Protein AF-A0A3D5VI30-F1 (afdb_monomer_lite)

Structure (mmCIF, N/CA/C/O backbone):
data_AF-A0A3D5VI30-F1
#
_entry.id   AF-A0A3D5VI30-F1
#
loop_
_atom_site.group_PDB
_atom_site.id
_atom_site.type_symbol
_atom_site.label_atom_id
_atom_site.label_alt_id
_atom_site.label_comp_id
_atom_site.label_asym_id
_atom_site.label_entity_id
_atom_site.label_seq_id
_atom_site.pdbx_PDB_ins_code
_atom_site.Cartn_x
_atom_site.Cartn_y
_atom_site.Cartn_z
_atom_site.occupancy
_atom_site.B_iso_or_equiv
_atom_site.auth_seq_id
_atom_site.auth_comp_id
_atom_site.auth_asym_id
_atom_site.auth_atom_id
_atom_site.pdbx_PDB_model_num
ATOM 1 N N . ASN A 1 1 ? -4.794 8.345 3.708 1.00 91.31 1 ASN A N 1
ATOM 2 C CA . ASN A 1 1 ? -3.433 7.843 3.972 1.00 91.31 1 ASN A CA 1
ATOM 3 C C . ASN A 1 1 ? -3.280 6.535 3.198 1.00 91.31 1 ASN A C 1
ATOM 5 O O . ASN A 1 1 ? -4.004 5.607 3.540 1.00 91.31 1 ASN A O 1
ATOM 9 N N . PRO A 1 2 ? -2.438 6.473 2.149 1.00 95.38 2 PRO A N 1
ATOM 10 C CA . PRO A 1 2 ? -2.258 5.278 1.310 1.00 95.38 2 PRO A CA 1
ATOM 11 C C . PRO A 1 2 ? -1.790 4.041 2.079 1.00 95.38 2 PRO A C 1
ATOM 13 O O . PRO A 1 2 ? -2.103 2.923 1.689 1.00 95.38 2 PRO A O 1
ATOM 16 N N . TRP A 1 3 ? -1.124 4.238 3.217 1.00 97.00 3 TRP A N 1
ATOM 17 C CA . TRP A 1 3 ? -0.684 3.157 4.095 1.00 97.00 3 TRP A CA 1
ATOM 18 C C . TRP A 1 3 ? -1.828 2.418 4.792 1.00 97.00 3 TRP A C 1
ATOM 20 O O . TRP A 1 3 ? -1.605 1.332 5.296 1.00 97.00 3 TRP A O 1
ATOM 30 N N . VAL A 1 4 ? -3.053 2.949 4.832 1.00 96.94 4 VAL A N 1
ATOM 31 C CA . VAL A 1 4 ? -4.172 2.288 5.525 1.00 96.94 4 VAL A CA 1
ATOM 32 C C . VAL A 1 4 ? -4.916 1.371 4.560 1.00 96.94 4 VAL A C 1
ATOM 34 O O . VAL A 1 4 ? -5.597 1.859 3.654 1.00 96.94 4 VAL A O 1
ATOM 37 N N . LEU A 1 5 ? -4.806 0.057 4.761 1.00 96.25 5 LEU A N 1
ATOM 38 C CA . LEU A 1 5 ? -5.566 -0.951 4.022 1.00 96.25 5 LEU A CA 1
ATOM 39 C C . LEU A 1 5 ? -7.024 -0.976 4.491 1.00 96.25 5 LEU A C 1
ATOM 41 O O . LEU A 1 5 ? -7.936 -0.819 3.682 1.00 96.25 5 LEU A O 1
ATOM 45 N N . GLU A 1 6 ? -7.235 -1.096 5.804 1.00 96.56 6 GLU A N 1
ATOM 46 C CA . GLU A 1 6 ? -8.563 -1.098 6.415 1.00 96.56 6 GLU A CA 1
ATOM 47 C C . GLU A 1 6 ? -8.579 -0.253 7.694 1.00 96.56 6 GLU A C 1
ATOM 49 O O . GLU A 1 6 ? -7.659 -0.295 8.510 1.00 96.56 6 GLU A O 1
ATOM 54 N N . ALA A 1 7 ? -9.657 0.505 7.896 1.00 96.94 7 ALA A N 1
ATOM 55 C CA . ALA A 1 7 ? -9.924 1.211 9.141 1.00 96.94 7 ALA A CA 1
ATOM 56 C C . ALA A 1 7 ? -11.304 0.831 9.678 1.00 96.94 7 ALA A C 1
ATOM 58 O O . ALA A 1 7 ? -12.327 1.096 9.045 1.00 96.94 7 ALA A O 1
ATOM 59 N N . ARG A 1 8 ? -11.350 0.263 10.885 1.00 97.69 8 ARG A N 1
ATOM 60 C CA . ARG A 1 8 ? -12.598 -0.041 11.595 1.00 97.69 8 ARG A CA 1
ATOM 61 C C . ARG A 1 8 ? -12.776 0.933 12.745 1.00 97.69 8 ARG A C 1
ATOM 63 O O . ARG A 1 8 ? -11.993 0.938 13.694 1.00 97.69 8 ARG A O 1
ATOM 70 N N . ILE A 1 9 ? -13.832 1.736 12.675 1.00 97.00 9 ILE A N 1
ATOM 71 C CA . ILE A 1 9 ? -14.149 2.755 13.677 1.00 97.00 9 ILE A CA 1
ATOM 72 C C . ILE A 1 9 ? -15.439 2.354 14.384 1.00 97.00 9 ILE A C 1
ATOM 74 O O . ILE A 1 9 ? -16.472 2.160 13.746 1.00 97.00 9 ILE A O 1
ATOM 78 N N . ARG A 1 10 ? -15.397 2.246 15.715 1.00 97.25 10 ARG A N 1
ATOM 79 C CA . ARG A 1 10 ? -16.586 1.965 16.531 1.00 97.25 10 ARG A CA 1
ATOM 80 C C . ARG A 1 10 ? -16.650 2.860 17.757 1.00 97.25 10 ARG A C 1
ATOM 82 O O . ARG A 1 10 ? -15.644 3.116 18.415 1.00 97.25 10 ARG A O 1
ATOM 89 N N . ARG A 1 11 ? -17.857 3.294 18.110 1.00 96.88 11 ARG A N 1
ATOM 90 C CA . ARG A 1 11 ? -18.103 4.017 19.360 1.00 96.88 11 ARG A CA 1
ATOM 91 C C . ARG A 1 11 ? -18.236 3.022 20.513 1.00 96.88 11 ARG A C 1
ATOM 93 O O . ARG A 1 11 ? -18.946 2.027 20.398 1.00 96.88 11 ARG A O 1
ATOM 100 N N . LYS A 1 12 ? -17.590 3.313 21.638 1.00 96.88 12 LYS A N 1
ATOM 101 C CA . LYS A 1 12 ? -17.780 2.624 22.917 1.00 96.88 12 LYS A CA 1
ATOM 102 C C . LYS A 1 12 ? -18.311 3.628 23.932 1.00 96.88 12 LYS A C 1
ATOM 104 O O . LYS A 1 12 ? -17.638 4.593 24.287 1.00 96.88 12 LYS A O 1
ATOM 109 N N . PHE A 1 13 ? -19.546 3.401 24.369 1.00 93.94 13 PHE A N 1
ATOM 110 C CA . PHE A 1 13 ? -20.178 4.192 25.419 1.00 93.94 13 PHE A CA 1
ATOM 111 C C . PHE A 1 13 ? -19.362 4.095 26.731 1.00 93.94 13 PHE A C 1
ATOM 113 O O . PHE A 1 13 ? -18.797 3.031 27.000 1.00 93.94 13 PHE A O 1
ATOM 120 N N . PRO A 1 14 ? -19.287 5.154 27.561 1.00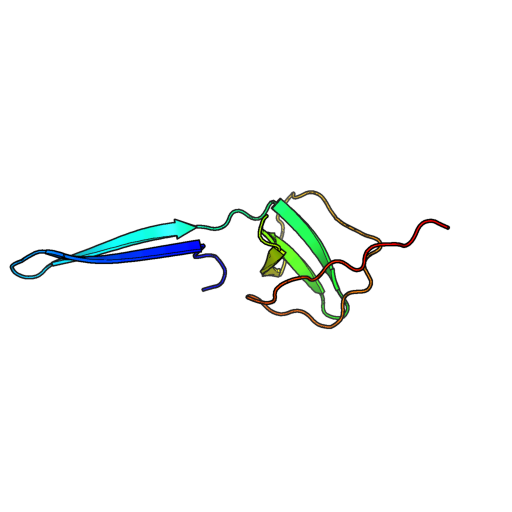 93.31 14 PRO A N 1
ATOM 121 C CA . PRO A 1 14 ? -19.918 6.463 27.377 1.00 93.31 14 PRO A CA 1
ATOM 122 C C . PRO A 1 14 ? -19.262 7.321 26.292 1.00 93.31 14 PRO A C 1
ATOM 124 O O . PRO A 1 14 ? -19.958 7.805 25.399 1.00 93.31 14 PRO A O 1
ATOM 127 N N . ASN A 1 15 ? -17.935 7.452 26.305 1.00 95.88 15 ASN A N 1
ATOM 128 C CA . ASN A 1 15 ? -17.249 8.545 25.606 1.00 95.88 15 ASN A CA 1
ATOM 129 C C . ASN A 1 15 ? -15.954 8.111 24.896 1.00 95.88 15 ASN A C 1
ATOM 131 O O . ASN A 1 15 ? -14.990 8.870 24.855 1.00 95.88 15 ASN A O 1
ATOM 135 N N . SER A 1 16 ? -15.893 6.894 24.355 1.00 97.19 16 SER A N 1
ATOM 136 C CA . SER A 1 16 ? -14.702 6.396 23.655 1.00 97.19 16 SER A CA 1
ATOM 137 C C . SER A 1 16 ? -14.984 6.100 22.183 1.00 97.19 16 SER A C 1
ATOM 139 O O . SER A 1 16 ? -16.061 5.629 21.816 1.00 97.19 16 SER A O 1
ATOM 141 N N . ILE A 1 17 ? -13.982 6.327 21.337 1.00 97.12 17 ILE A N 1
ATOM 142 C CA . ILE A 1 17 ? -13.937 5.845 19.955 1.00 97.12 17 ILE A CA 1
ATOM 143 C C . ILE A 1 17 ? -12.793 4.839 19.891 1.00 97.12 17 ILE A C 1
ATOM 145 O O . ILE A 1 17 ? -11.676 5.147 20.296 1.00 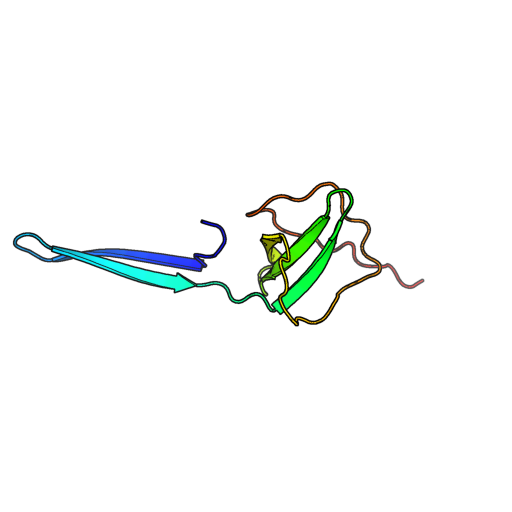97.12 17 ILE A O 1
ATOM 149 N N . LEU A 1 18 ? -13.080 3.625 19.434 1.00 97.31 18 LEU A N 1
ATOM 150 C CA . LEU A 1 18 ? -12.061 2.627 19.145 1.00 97.31 18 LEU A CA 1
ATOM 151 C C . LEU A 1 18 ? -11.813 2.647 17.645 1.00 97.31 18 LEU A C 1
ATOM 153 O O . LEU A 1 18 ? -12.746 2.463 16.862 1.00 97.31 18 LEU A O 1
ATOM 157 N N . ILE A 1 19 ? -10.554 2.846 17.281 1.00 97.31 19 ILE A N 1
ATOM 158 C CA . ILE A 1 19 ? -10.070 2.804 15.908 1.00 97.31 19 ILE A CA 1
ATOM 159 C C . ILE A 1 19 ? -9.121 1.613 15.822 1.00 97.31 19 ILE A C 1
ATOM 161 O O . ILE A 1 19 ? -8.180 1.518 16.607 1.00 97.31 19 ILE A O 1
ATOM 165 N N . SER A 1 20 ? -9.401 0.693 14.908 1.00 97.50 20 SER A N 1
ATOM 166 C CA . SER A 1 20 ? -8.492 -0.386 14.526 1.00 97.50 20 SER A CA 1
ATOM 167 C C . SER A 1 20 ? -8.031 -0.118 13.104 1.00 97.50 20 SER A C 1
ATOM 169 O O . SER A 1 20 ? -8.867 0.188 12.252 1.00 97.50 20 SER A O 1
ATOM 171 N N . LEU A 1 21 ? -6.731 -0.229 12.861 1.00 97.38 21 LEU A N 1
ATOM 172 C CA . LEU A 1 21 ? -6.123 -0.023 11.553 1.00 97.38 21 LEU A CA 1
ATOM 173 C C . LEU A 1 21 ? -5.389 -1.291 11.136 1.00 97.38 21 LEU A C 1
ATOM 175 O O . LEU A 1 21 ? -4.706 -1.906 11.953 1.00 97.38 21 LEU A O 1
ATOM 179 N N . GLU A 1 22 ? -5.549 -1.654 9.873 1.00 97.56 22 GLU A N 1
ATOM 180 C CA . GLU A 1 22 ? -4.685 -2.589 9.169 1.00 97.56 22 GLU A CA 1
ATOM 181 C C . GLU A 1 22 ? -3.891 -1.790 8.139 1.00 97.56 22 GLU A C 1
ATOM 183 O O . GLU A 1 22 ? -4.465 -1.038 7.343 1.00 97.56 22 GLU A O 1
ATOM 188 N N . GLU A 1 23 ? -2.568 -1.902 8.198 1.00 97.19 23 GLU A N 1
ATOM 189 C CA . GLU A 1 23 ? -1.661 -1.148 7.341 1.00 97.19 23 GLU A CA 1
ATOM 190 C C . GLU A 1 23 ? -1.203 -1.994 6.154 1.00 97.19 23 GLU A C 1
ATOM 192 O O . GLU A 1 23 ? -0.953 -3.193 6.273 1.00 97.19 23 GLU A O 1
ATOM 197 N N . ARG A 1 24 ? -1.071 -1.345 4.998 1.00 97.12 24 ARG A N 1
ATOM 198 C CA . ARG A 1 24 ? -0.383 -1.905 3.842 1.00 97.12 24 ARG A CA 1
ATOM 199 C C . ARG A 1 24 ? 1.097 -2.050 4.158 1.00 97.12 24 ARG A C 1
ATOM 201 O O . ARG A 1 24 ? 1.702 -1.184 4.785 1.00 97.12 24 ARG A O 1
ATOM 208 N N . ILE A 1 25 ? 1.687 -3.109 3.623 1.00 96.25 25 ILE A N 1
ATOM 209 C CA . ILE A 1 25 ? 3.122 -3.357 3.693 1.00 96.25 25 ILE A CA 1
ATOM 210 C C . ILE A 1 25 ? 3.712 -3.065 2.315 1.00 96.25 25 ILE A C 1
ATOM 212 O O . ILE A 1 25 ? 3.216 -3.562 1.303 1.00 96.25 25 ILE A O 1
ATOM 216 N N . GLY A 1 26 ? 4.764 -2.248 2.272 1.00 96.12 26 GLY A N 1
ATOM 217 C CA . GLY A 1 26 ? 5.541 -2.040 1.055 1.00 96.12 26 GLY A CA 1
ATOM 218 C C . GLY A 1 26 ? 6.303 -3.312 0.697 1.00 96.12 26 GLY A C 1
ATOM 219 O O . GLY A 1 26 ? 7.051 -3.831 1.523 1.00 96.12 26 GLY A O 1
ATOM 220 N N . VAL A 1 27 ? 6.114 -3.810 -0.523 1.00 96.81 27 VAL A N 1
ATOM 221 C CA . VAL A 1 27 ? 6.720 -5.069 -0.990 1.00 96.81 27 VAL A CA 1
ATOM 222 C C . VAL A 1 27 ? 7.812 -4.850 -2.030 1.00 96.81 27 VAL A C 1
ATOM 224 O O . VAL A 1 27 ? 8.688 -5.698 -2.178 1.00 96.81 27 VAL A O 1
ATOM 227 N N . ALA A 1 28 ? 7.782 -3.723 -2.743 1.00 96.31 28 ALA A N 1
ATOM 228 C CA . ALA A 1 28 ? 8.732 -3.416 -3.805 1.00 96.31 28 ALA A CA 1
ATOM 229 C C . ALA A 1 28 ? 8.907 -1.907 -4.005 1.00 96.31 28 ALA A C 1
ATOM 231 O O . ALA A 1 28 ? 8.067 -1.109 -3.584 1.00 96.31 28 ALA A O 1
ATOM 232 N N . VAL A 1 29 ? 9.985 -1.536 -4.696 1.00 96.88 29 VAL A N 1
ATOM 233 C CA . VAL A 1 29 ? 10.213 -0.188 -5.224 1.00 96.88 29 VAL A CA 1
ATOM 234 C C . VAL A 1 29 ? 10.108 -0.210 -6.746 1.00 96.88 29 VAL A C 1
ATOM 236 O O . VAL A 1 29 ? 10.704 -1.067 -7.400 1.00 96.88 29 VAL A O 1
ATOM 239 N N . VAL A 1 30 ? 9.369 0.744 -7.312 1.00 94.94 30 VAL A N 1
ATOM 240 C CA . VAL A 1 30 ? 9.245 0.957 -8.763 1.00 94.94 30 VAL A CA 1
ATOM 241 C C . VAL A 1 30 ? 9.838 2.304 -9.161 1.00 94.94 30 VAL A C 1
ATOM 243 O O . VAL A 1 30 ? 9.746 3.280 -8.415 1.00 94.94 30 VAL A O 1
ATOM 246 N N . MET A 1 31 ? 10.421 2.368 -10.356 1.00 93.88 31 MET A N 1
ATOM 247 C CA . MET A 1 31 ? 10.843 3.628 -10.974 1.00 93.88 31 MET A CA 1
ATOM 248 C C . MET A 1 31 ? 9.720 4.191 -11.843 1.00 93.88 31 MET A C 1
ATOM 250 O O . MET A 1 31 ? 9.014 3.446 -12.518 1.00 93.88 31 MET A O 1
ATOM 254 N N . SER A 1 32 ? 9.576 5.510 -11.844 1.00 92.88 32 SER A N 1
ATOM 255 C CA . SER A 1 32 ? 8.589 6.233 -12.648 1.00 92.88 32 SER A CA 1
ATOM 256 C C . SER A 1 32 ? 9.194 7.509 -13.228 1.00 92.88 32 SER A C 1
ATOM 258 O O . SER A 1 32 ? 10.317 7.882 -12.883 1.00 92.88 32 SER A O 1
ATOM 260 N N . ALA A 1 33 ? 8.431 8.229 -14.051 1.00 91.56 33 ALA A N 1
ATOM 261 C CA . ALA A 1 33 ? 8.878 9.494 -14.634 1.00 91.56 33 ALA A CA 1
ATOM 262 C C . ALA A 1 33 ? 9.240 10.586 -13.602 1.00 91.56 33 ALA A C 1
ATOM 264 O O . ALA A 1 33 ? 9.976 11.512 -13.938 1.00 91.56 33 ALA A O 1
ATOM 265 N N . ASN A 1 34 ? 8.722 10.513 -12.369 1.00 94.56 34 ASN A N 1
ATOM 266 C CA . ASN A 1 34 ? 8.874 11.566 -11.358 1.00 94.56 34 ASN A CA 1
ATOM 267 C C . ASN A 1 34 ? 9.465 11.092 -10.021 1.00 94.56 34 ASN A C 1
ATOM 269 O O . ASN A 1 34 ? 9.363 11.822 -9.040 1.00 94.56 34 ASN A O 1
ATOM 273 N N . GLY A 1 35 ? 10.062 9.899 -9.968 1.00 94.00 35 GLY A N 1
ATOM 274 C CA . GLY A 1 35 ? 10.709 9.402 -8.754 1.00 94.00 35 GLY A CA 1
ATOM 275 C C . GLY A 1 35 ? 10.655 7.889 -8.595 1.00 94.00 35 GLY A C 1
ATOM 276 O O . GLY A 1 35 ? 10.190 7.159 -9.480 1.00 94.00 35 GLY A O 1
ATOM 277 N N . ASN A 1 36 ? 11.128 7.442 -7.434 1.00 95.69 36 ASN A N 1
ATOM 278 C CA . ASN A 1 36 ? 11.137 6.044 -7.023 1.00 95.69 36 ASN A CA 1
ATOM 279 C C . ASN A 1 36 ? 10.078 5.847 -5.945 1.00 95.69 36 ASN A C 1
ATOM 281 O O . ASN A 1 36 ? 10.053 6.590 -4.968 1.00 95.69 36 ASN A O 1
ATOM 285 N N . TRP A 1 37 ? 9.226 4.844 -6.095 1.00 97.00 37 TRP A N 1
ATOM 286 C CA . TRP A 1 37 ? 8.016 4.721 -5.290 1.00 97.00 37 TRP A CA 1
ATOM 287 C C . TRP A 1 37 ? 7.923 3.360 -4.627 1.00 97.00 37 TRP A C 1
ATOM 289 O O . TRP A 1 37 ? 8.173 2.341 -5.264 1.00 97.00 37 TRP A O 1
ATOM 299 N 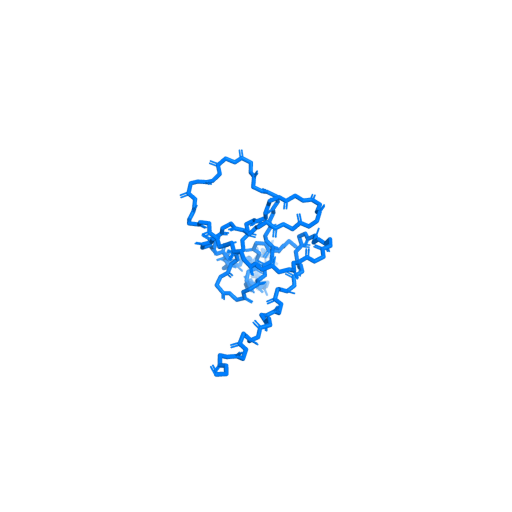N . ILE A 1 38 ? 7.524 3.346 -3.360 1.00 97.56 38 ILE A N 1
ATOM 300 C CA . ILE A 1 38 ? 7.211 2.125 -2.620 1.00 97.56 38 ILE A CA 1
ATOM 301 C C . ILE A 1 38 ? 5.806 1.679 -3.011 1.00 97.56 38 ILE A C 1
ATOM 303 O O . ILE A 1 38 ? 4.870 2.480 -2.977 1.00 97.56 38 ILE A O 1
ATOM 307 N N . VAL A 1 39 ? 5.649 0.404 -3.349 1.00 96.75 39 VAL A N 1
ATOM 308 C CA . VAL A 1 39 ? 4.380 -0.183 -3.789 1.00 96.75 39 VAL A CA 1
ATOM 309 C C . VAL A 1 39 ? 4.000 -1.340 -2.871 1.00 96.75 39 VAL A C 1
ATOM 311 O O . VAL A 1 39 ? 4.857 -2.125 -2.459 1.00 96.75 39 VAL A O 1
ATOM 314 N N . ALA A 1 40 ? 2.716 -1.426 -2.530 1.00 97.00 40 ALA A N 1
ATOM 315 C CA . ALA A 1 40 ? 2.131 -2.526 -1.772 1.00 97.00 40 ALA A CA 1
ATOM 316 C C . ALA A 1 40 ? 1.717 -3.704 -2.668 1.00 97.00 40 ALA A C 1
ATOM 318 O O . ALA A 1 40 ? 1.646 -3.587 -3.890 1.00 97.00 40 ALA A O 1
ATOM 319 N N . GLU A 1 41 ? 1.408 -4.848 -2.057 1.00 94.31 41 GLU A N 1
ATOM 320 C CA . GLU A 1 41 ? 0.963 -6.056 -2.768 1.00 94.31 41 GLU A CA 1
ATOM 321 C C . GLU A 1 41 ? -0.305 -5.827 -3.614 1.00 94.31 41 GLU A C 1
ATOM 323 O O . GLU A 1 41 ? -0.423 -6.349 -4.722 1.00 94.31 41 GLU A O 1
ATOM 328 N N . ASP A 1 42 ? -1.216 -4.967 -3.149 1.00 94.38 42 ASP A N 1
ATOM 329 C CA . ASP A 1 42 ? -2.424 -4.559 -3.878 1.00 94.38 42 ASP A CA 1
ATOM 330 C C . ASP A 1 42 ? -2.159 -3.503 -4.969 1.00 94.38 42 ASP A C 1
ATOM 332 O O . ASP A 1 42 ? -3.094 -2.911 -5.510 1.00 94.38 42 ASP A O 1
ATOM 336 N N . LYS A 1 43 ? -0.884 -3.298 -5.326 1.00 94.81 43 LYS A N 1
ATOM 337 C CA . LYS A 1 43 ? -0.389 -2.386 -6.369 1.00 94.81 43 LYS A CA 1
ATOM 338 C C . LYS A 1 43 ? -0.581 -0.902 -6.058 1.00 94.81 43 LYS A C 1
ATOM 340 O O . LYS A 1 43 ? -0.438 -0.069 -6.952 1.00 94.81 43 LYS A O 1
ATOM 345 N N . VAL A 1 44 ? -0.873 -0.541 -4.810 1.00 96.75 44 VAL A N 1
ATOM 346 C CA . VAL A 1 44 ? -0.999 0.861 -4.394 1.00 96.75 44 VAL A CA 1
ATOM 347 C C . VAL A 1 44 ? 0.377 1.461 -4.102 1.00 96.75 44 VAL A C 1
ATOM 349 O O . VAL A 1 44 ? 1.168 0.895 -3.348 1.00 96.75 44 VAL A O 1
ATOM 352 N N . VAL A 1 45 ? 0.645 2.644 -4.655 1.00 97.25 45 VAL A N 1
ATOM 353 C CA . VAL A 1 45 ? 1.810 3.468 -4.313 1.00 97.25 45 VAL A CA 1
ATOM 354 C C . VAL A 1 45 ? 1.635 4.035 -2.905 1.00 97.25 45 VAL A C 1
ATOM 356 O O . VAL A 1 45 ? 0.665 4.739 -2.625 1.00 97.25 45 VAL A O 1
ATOM 359 N N . LEU A 1 46 ? 2.584 3.762 -2.016 1.00 97.19 46 LEU A N 1
ATOM 360 C CA . LEU A 1 46 ? 2.515 4.153 -0.609 1.00 97.19 46 LEU A CA 1
ATOM 361 C C . LEU A 1 46 ? 3.170 5.511 -0.347 1.00 97.19 46 LEU A C 1
ATOM 363 O O . LEU A 1 46 ? 2.556 6.387 0.264 1.00 97.19 46 LEU A O 1
ATOM 367 N N . ALA A 1 47 ? 4.410 5.677 -0.805 1.00 97.38 47 ALA A N 1
ATOM 368 C CA . ALA A 1 47 ? 5.235 6.866 -0.612 1.00 97.38 47 ALA A CA 1
ATOM 369 C C . ALA A 1 47 ? 6.424 6.862 -1.585 1.00 97.38 47 ALA A C 1
ATOM 371 O O . ALA A 1 47 ? 6.712 5.842 -2.217 1.00 97.38 47 ALA A O 1
ATOM 372 N N . GLU A 1 48 ? 7.114 7.995 -1.694 1.00 97.00 48 GLU A N 1
ATOM 373 C CA . GLU A 1 48 ? 8.428 8.048 -2.337 1.00 97.00 48 GLU A CA 1
ATOM 374 C C . GLU A 1 48 ? 9.432 7.230 -1.510 1.00 97.00 48 GLU A C 1
ATOM 376 O O . GLU A 1 48 ? 9.362 7.211 -0.280 1.00 97.00 48 GLU A O 1
ATOM 381 N N . ASN A 1 49 ? 10.333 6.511 -2.175 1.00 96.50 49 ASN A N 1
ATOM 382 C CA . ASN A 1 49 ? 11.353 5.721 -1.500 1.00 96.50 49 ASN A CA 1
ATOM 383 C C . ASN A 1 49 ? 12.455 6.629 -0.932 1.00 96.50 49 ASN A C 1
ATOM 385 O O . ASN A 1 49 ? 13.222 7.215 -1.695 1.00 96.50 49 ASN A O 1
ATOM 389 N N . ASP A 1 50 ? 12.580 6.672 0.395 1.00 94.31 50 ASP A N 1
ATOM 390 C CA . ASP A 1 50 ? 13.551 7.488 1.138 1.00 94.31 50 ASP A CA 1
ATOM 391 C C . ASP A 1 50 ? 14.669 6.670 1.817 1.00 94.31 50 ASP A C 1
ATOM 393 O O . ASP A 1 50 ? 15.398 7.185 2.665 1.00 94.31 50 ASP A O 1
ATOM 397 N N . GLY A 1 51 ? 14.845 5.402 1.427 1.00 90.69 51 GLY A N 1
ATOM 398 C CA . GLY A 1 51 ? 15.887 4.527 1.980 1.00 90.69 51 GLY A CA 1
ATOM 399 C C . GLY A 1 51 ? 15.427 3.113 2.328 1.00 90.69 51 GLY A C 1
ATOM 400 O O . GLY A 1 51 ? 16.154 2.386 3.006 1.00 90.69 51 GLY A O 1
ATOM 401 N N . PHE A 1 52 ? 14.245 2.695 1.874 1.00 90.94 52 PHE A N 1
ATOM 402 C CA . PHE A 1 52 ? 13.765 1.335 2.078 1.00 90.94 52 PHE A CA 1
ATOM 403 C C . PHE A 1 52 ? 14.557 0.336 1.226 1.00 90.94 52 PHE A C 1
ATOM 405 O O . PHE A 1 52 ? 14.668 0.461 0.005 1.00 90.94 52 PHE A O 1
ATOM 412 N N . SER A 1 53 ? 15.059 -0.709 1.883 1.00 93.81 53 SER A N 1
ATOM 413 C CA . SER A 1 53 ? 15.771 -1.828 1.253 1.00 93.81 53 SER A CA 1
ATOM 414 C C . SER A 1 53 ? 14.795 -2.895 0.754 1.00 93.81 53 SER A C 1
ATOM 416 O O . SER A 1 53 ? 14.771 -4.017 1.259 1.00 93.81 53 SER A O 1
ATOM 418 N N . LEU A 1 54 ? 13.960 -2.529 -0.216 1.00 96.06 54 LEU A N 1
ATOM 419 C CA . LEU A 1 54 ? 12.993 -3.425 -0.853 1.00 96.06 54 LEU A CA 1
ATOM 420 C C . LEU A 1 54 ? 13.480 -3.862 -2.248 1.00 96.06 54 LEU A C 1
ATOM 422 O O . LEU A 1 54 ? 14.293 -3.164 -2.864 1.00 96.06 54 LEU A O 1
ATOM 426 N N . PRO A 1 55 ? 12.991 -4.999 -2.775 1.00 96.44 55 PRO A N 1
ATOM 427 C CA . PRO A 1 55 ? 13.255 -5.409 -4.150 1.00 96.44 55 PRO A CA 1
ATOM 428 C C . PRO A 1 55 ? 12.835 -4.340 -5.163 1.00 96.44 55 PRO A C 1
ATOM 430 O O . PRO A 1 55 ? 11.769 -3.736 -5.039 1.00 96.44 55 PRO A O 1
ATOM 433 N N . TRP A 1 56 ? 13.656 -4.146 -6.193 1.00 94.50 56 TRP A N 1
ATOM 434 C CA . TRP A 1 56 ? 13.363 -3.220 -7.283 1.00 94.50 56 TRP A CA 1
ATOM 435 C C . TRP A 1 56 ? 12.666 -3.946 -8.425 1.00 94.50 56 TRP A C 1
ATOM 437 O O . TRP A 1 56 ? 13.166 -4.954 -8.924 1.00 94.50 56 TRP A O 1
ATOM 447 N N . VAL A 1 57 ? 11.538 -3.399 -8.867 1.00 91.88 57 VAL A N 1
ATOM 448 C CA . VAL A 1 57 ? 10.842 -3.840 -10.075 1.00 91.88 57 VAL A CA 1
ATOM 449 C C . VAL A 1 57 ? 11.127 -2.817 -11.168 1.00 91.88 57 VAL A C 1
ATOM 451 O O . VAL A 1 57 ? 10.729 -1.654 -11.081 1.00 91.88 57 VAL A O 1
ATOM 454 N N . THR A 1 58 ? 11.871 -3.250 -12.181 1.00 87.62 58 THR A N 1
ATOM 455 C CA . THR A 1 58 ? 12.321 -2.427 -13.310 1.00 87.62 58 THR A CA 1
ATOM 456 C C . THR A 1 58 ? 11.682 -2.902 -14.616 1.00 87.62 58 THR A C 1
ATOM 458 O O . THR A 1 58 ? 10.994 -3.920 -14.649 1.00 87.62 58 THR A O 1
ATOM 461 N N . GLY A 1 59 ? 11.881 -2.148 -15.702 1.00 86.62 59 GLY A N 1
ATOM 462 C CA . GLY A 1 59 ? 11.325 -2.485 -17.019 1.00 86.62 59 GLY A CA 1
ATOM 463 C C . GLY A 1 59 ? 9.843 -2.138 -17.195 1.00 86.62 59 GLY A C 1
ATOM 464 O O . GLY A 1 59 ? 9.229 -2.589 -18.153 1.00 86.62 59 GLY A O 1
ATOM 465 N N . LEU A 1 60 ? 9.273 -1.342 -16.285 1.00 86.69 60 LEU A N 1
ATOM 466 C CA . LEU A 1 60 ? 7.920 -0.804 -16.399 1.00 86.69 60 LEU A CA 1
ATOM 467 C C . LEU A 1 60 ? 7.973 0.619 -16.966 1.00 86.69 60 LEU A C 1
ATOM 469 O O . LEU A 1 60 ? 8.721 1.457 -16.463 1.00 86.69 60 LEU A O 1
ATOM 473 N N . GLU A 1 61 ? 7.146 0.911 -17.969 1.00 87.06 61 GLU A N 1
ATOM 474 C CA . GLU A 1 61 ? 6.925 2.280 -18.441 1.00 87.06 61 GLU A CA 1
ATOM 475 C C . GLU A 1 61 ? 5.808 2.931 -17.618 1.00 87.06 61 GLU A C 1
ATOM 477 O O . GLU A 1 61 ? 4.626 2.852 -17.947 1.00 87.06 61 GLU A O 1
ATOM 482 N N . LEU A 1 62 ? 6.187 3.547 -16.495 1.00 88.06 62 LEU A N 1
ATOM 483 C CA . LEU A 1 62 ? 5.256 4.231 -15.598 1.00 88.06 62 LEU A CA 1
ATOM 484 C C . LEU A 1 62 ? 5.345 5.751 -15.788 1.00 88.06 62 LEU A C 1
ATOM 486 O O . LEU A 1 62 ? 6.430 6.337 -15.753 1.00 88.06 62 LEU A O 1
ATOM 490 N N . GLY A 1 63 ? 4.185 6.392 -15.956 1.00 89.00 63 GLY A N 1
ATOM 491 C CA . GLY A 1 63 ? 4.058 7.852 -15.964 1.00 89.00 63 GLY A CA 1
ATOM 492 C C . GLY A 1 63 ? 4.349 8.476 -14.594 1.00 89.00 63 GLY A C 1
ATOM 493 O O . GLY A 1 63 ? 4.900 7.837 -13.705 1.00 89.00 63 GLY A O 1
ATOM 494 N N . ALA A 1 64 ? 3.974 9.741 -14.400 1.00 92.50 64 ALA A N 1
ATOM 495 C CA . ALA A 1 64 ? 4.097 10.371 -13.087 1.00 92.50 64 ALA A CA 1
ATOM 496 C C . ALA A 1 64 ? 3.169 9.684 -12.069 1.00 92.50 64 ALA A C 1
ATOM 498 O O . ALA A 1 64 ? 1.969 9.553 -12.317 1.00 92.50 64 ALA A O 1
ATOM 499 N N . LEU A 1 65 ? 3.720 9.271 -10.928 1.00 94.00 65 LEU A N 1
ATOM 500 C CA . LEU A 1 65 ? 2.976 8.628 -9.846 1.00 94.00 65 LEU A CA 1
ATOM 501 C C . LEU A 1 65 ? 2.856 9.554 -8.636 1.00 94.00 65 LEU A C 1
ATOM 503 O O . LEU A 1 65 ? 3.650 10.476 -8.444 1.00 94.00 65 LEU A O 1
ATOM 507 N N . THR A 1 66 ? 1.850 9.296 -7.807 1.00 96.44 66 THR A N 1
ATOM 508 C CA . THR A 1 66 ? 1.679 9.936 -6.498 1.00 96.44 66 THR A CA 1
ATOM 509 C C . THR A 1 66 ? 1.180 8.918 -5.466 1.00 96.44 66 THR A C 1
ATOM 511 O O . THR A 1 66 ? 0.584 7.901 -5.846 1.00 96.44 66 THR A O 1
ATOM 514 N N . PRO A 1 67 ? 1.377 9.166 -4.157 1.00 96.81 67 PRO A N 1
ATOM 515 C CA . PRO A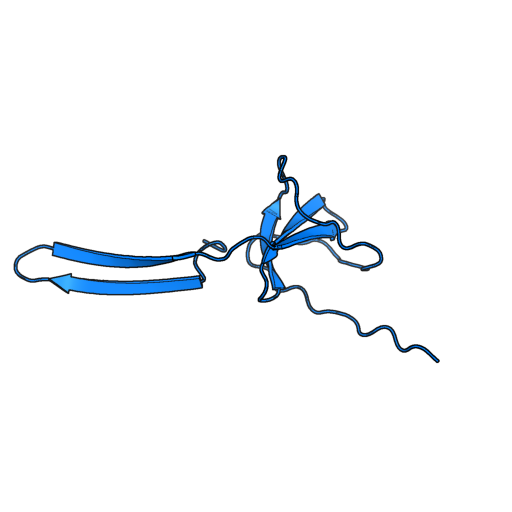 1 67 ? 0.853 8.299 -3.105 1.00 96.81 67 PRO A CA 1
ATOM 516 C C . PRO A 1 67 ? -0.662 8.073 -3.234 1.00 96.81 67 PRO A C 1
ATOM 518 O O . PRO A 1 67 ? -1.437 9.022 -3.338 1.00 96.81 67 PRO A O 1
ATOM 521 N N . GLY A 1 68 ? -1.089 6.811 -3.194 1.00 95.31 68 GLY A N 1
ATOM 522 C CA . GLY A 1 68 ? -2.473 6.373 -3.396 1.00 95.31 68 GLY A CA 1
ATOM 523 C C . GLY A 1 68 ? -2.812 5.959 -4.832 1.00 95.31 68 GLY A C 1
ATOM 524 O O . GLY A 1 68 ? -3.908 5.453 -5.058 1.00 95.31 68 GLY A O 1
ATOM 525 N N . THR A 1 69 ? -1.896 6.137 -5.789 1.00 95.06 69 THR A N 1
ATOM 526 C CA . THR A 1 69 ? -2.084 5.677 -7.176 1.00 95.06 69 THR A CA 1
ATOM 527 C C . THR A 1 69 ? -2.029 4.151 -7.247 1.00 95.06 69 THR A C 1
ATOM 529 O O . THR A 1 69 ? -1.181 3.539 -6.602 1.00 95.06 69 THR A O 1
ATOM 532 N N . ILE A 1 70 ? -2.906 3.535 -8.042 1.00 93.38 70 ILE A N 1
ATOM 533 C CA . ILE A 1 70 ? -2.852 2.101 -8.349 1.00 93.38 70 ILE A CA 1
ATOM 534 C C . ILE A 1 70 ? -1.985 1.909 -9.593 1.00 93.38 70 ILE A C 1
ATOM 536 O O . ILE A 1 70 ? -2.225 2.539 -10.622 1.00 93.38 70 ILE A O 1
ATOM 540 N N . VAL A 1 71 ? -0.984 1.038 -9.503 1.00 88.69 71 VAL A N 1
ATOM 541 C CA . VAL A 1 71 ? -0.134 0.664 -10.633 1.00 88.69 71 VAL A CA 1
ATOM 542 C C . VAL A 1 71 ? -0.827 -0.445 -11.421 1.00 88.69 71 VAL A C 1
ATOM 544 O O . VAL A 1 71 ? -0.925 -1.587 -10.967 1.00 88.69 71 VAL A O 1
ATOM 547 N N . GLU A 1 72 ? -1.313 -0.127 -12.617 1.00 79.06 72 GLU A N 1
ATOM 548 C CA . GLU A 1 72 ? -1.784 -1.144 -13.555 1.00 79.06 72 GLU A CA 1
ATOM 549 C C . GLU A 1 72 ? -0.592 -1.716 -14.328 1.00 79.06 72 GLU A C 1
ATOM 551 O O . GLU A 1 72 ? 0.218 -0.986 -14.894 1.00 79.06 72 GLU A O 1
ATOM 556 N N . GLY A 1 73 ? -0.447 -3.042 -14.316 1.00 62.84 73 GLY A N 1
ATOM 557 C CA . GLY A 1 73 ? 0.601 -3.707 -15.082 1.00 62.84 73 GLY A CA 1
ATOM 558 C C . GLY A 1 73 ? 0.200 -3.793 -16.549 1.00 62.84 73 GLY A C 1
ATOM 559 O O . GLY A 1 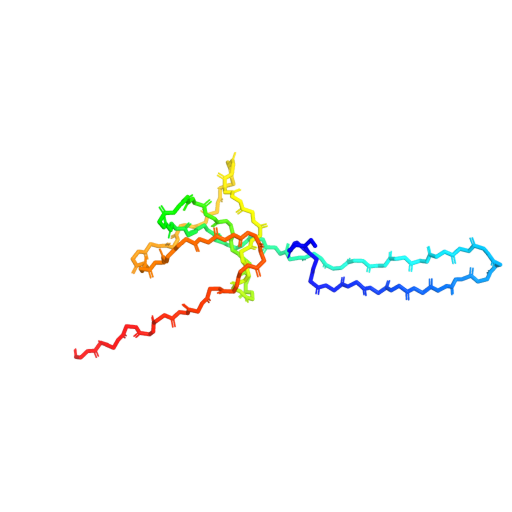73 ? -0.845 -4.366 -16.855 1.00 62.84 73 GLY A O 1
ATOM 560 N N . GLN A 1 74 ? 1.039 -3.299 -17.457 1.00 55.34 74 GLN A N 1
ATOM 561 C CA . GLN A 1 74 ? 0.972 -3.741 -18.846 1.00 55.34 74 GLN A CA 1
ATOM 562 C C . GLN A 1 74 ? 1.511 -5.169 -18.915 1.00 55.34 74 GLN A C 1
ATOM 564 O O . GLN A 1 74 ? 2.631 -5.452 -18.488 1.00 55.34 74 GLN A O 1
ATOM 569 N N . THR A 1 75 ? 0.685 -6.095 -19.395 1.00 47.97 75 THR A N 1
ATOM 570 C CA . THR A 1 75 ? 1.131 -7.459 -19.678 1.00 47.97 75 THR A CA 1
ATOM 571 C C . THR A 1 75 ? 2.044 -7.386 -20.896 1.00 47.97 75 THR A C 1
ATOM 573 O O . THR A 1 75 ? 1.610 -6.935 -21.952 1.00 47.97 75 THR A O 1
ATOM 576 N N . VAL A 1 76 ? 3.312 -7.771 -20.746 1.00 51.00 76 VAL A N 1
ATOM 577 C CA . VAL A 1 76 ? 4.213 -7.904 -21.895 1.00 51.00 76 VAL A CA 1
ATOM 578 C C . VAL A 1 76 ? 3.721 -9.101 -22.700 1.00 51.00 76 VAL A C 1
ATOM 580 O O . VAL A 1 76 ? 3.774 -10.231 -22.215 1.00 51.00 76 VAL A O 1
ATOM 583 N N . ASP A 1 77 ? 3.198 -8.845 -23.897 1.00 44.47 77 ASP A N 1
ATOM 584 C CA . ASP A 1 77 ? 2.829 -9.896 -24.839 1.00 44.47 77 ASP A CA 1
ATOM 585 C C . ASP A 1 77 ? 4.130 -10.495 -25.390 1.00 44.47 77 ASP A C 1
ATOM 587 O O . ASP A 1 77 ? 4.846 -9.869 -26.175 1.00 44.47 77 ASP A O 1
ATOM 591 N N . LEU A 1 78 ? 4.510 -11.664 -24.876 1.00 48.09 78 LEU A N 1
ATOM 592 C CA . LEU A 1 78 ? 5.663 -12.406 -25.373 1.00 48.09 78 LEU A CA 1
ATOM 593 C C . LEU A 1 78 ? 5.208 -13.172 -26.620 1.00 48.09 78 LEU A C 1
ATOM 595 O O . LEU A 1 78 ? 4.634 -14.254 -26.504 1.00 48.09 78 LEU A O 1
ATOM 599 N N . ALA A 1 79 ? 5.427 -12.557 -27.784 1.00 50.94 79 ALA A N 1
ATOM 600 C CA . ALA A 1 79 ? 5.239 -1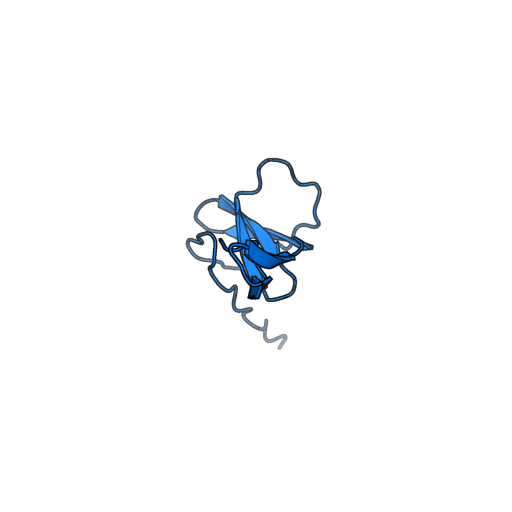3.167 -29.100 1.00 50.94 79 ALA A CA 1
ATOM 601 C C . ALA A 1 79 ? 6.200 -14.342 -29.351 1.00 50.94 79 ALA A C 1
ATOM 603 O O . ALA A 1 79 ? 7.359 -14.281 -28.873 1.00 50.94 79 ALA A O 1
#

pLDDT: mean 90.81, std 12.8, range [44.47, 97.69]

Foldseek 3Di:
DLQFPDWDWDDDPPGDIDIDTDTFDFAEWEDEPAAIFGAGPQQFTAQGDPDDPHHYDDPDHHYDDDGGDHDDDDDPPPD

Secondary structure (DSSP, 8-state):
-TTEEEEEEEEETTTEEEEEEEE--EEEEEEETTEEEEEETTSBEEEE-SS--PPEE-S-------TT-B-PPPP----

Radius of gyration: 16.54 Å; chains: 1; bounding box: 36×25×56 Å

Sequence (79 aa):
NPWVLEARIRRKFPNSILISLEERIGVAVVMSANGNWIVAEDKVVLAENDGFSLPWVTGLELGALTPGTIVEGQTVDLA